Protein AF-A0A4Y8C148-F1 (afdb_monomer_lite)

Radius of gyration: 12.59 Å; chains: 1; bounding box: 34×19×35 Å

Sequence (72 aa):
EDEVKKGVSIIILSDKGVDEKNAYIPALLAVSGVHNHLVRKNLRTHTSLIIESGEPREIHHFACLLGYGATV

Structure (mmCIF, N/CA/C/O backbone):
data_AF-A0A4Y8C148-F1
#
_entry.id   AF-A0A4Y8C148-F1
#
loop_
_atom_site.group_PDB
_atom_site.id
_atom_site.type_symbol
_atom_site.label_atom_id
_atom_site.label_alt_id
_atom_site.label_comp_id
_atom_site.label_asym_id
_atom_site.label_entity_id
_atom_site.label_seq_id
_atom_site.pdbx_PDB_ins_code
_atom_site.Cartn_x
_atom_site.Cartn_y
_atom_site.Cartn_z
_atom_site.occupancy
_atom_site.B_iso_or_equiv
_atom_site.auth_seq_id
_atom_site.auth_comp_id
_atom_site.auth_asym_id
_atom_site.auth_atom_id
_atom_site.pdbx_PDB_model_num
ATOM 1 N N . GLU A 1 1 ? -13.420 5.418 -0.145 1.00 91.44 1 GLU A N 1
ATOM 2 C CA . GLU A 1 1 ? -14.174 5.822 1.067 1.00 91.44 1 GLU A CA 1
ATOM 3 C C . GLU A 1 1 ? -15.448 5.001 1.197 1.00 91.44 1 GLU A C 1
ATOM 5 O O . GLU A 1 1 ? -15.616 4.338 2.212 1.00 91.44 1 GLU A O 1
ATOM 10 N N . ASP A 1 2 ? -16.289 4.991 0.163 1.00 94.44 2 ASP A N 1
ATOM 11 C CA . ASP A 1 2 ? -17.568 4.269 0.171 1.00 94.44 2 ASP A CA 1
ATOM 12 C C . ASP A 1 2 ? -17.413 2.776 0.470 1.00 94.44 2 ASP A C 1
ATOM 14 O O . ASP A 1 2 ? -18.136 2.243 1.303 1.00 94.44 2 ASP A O 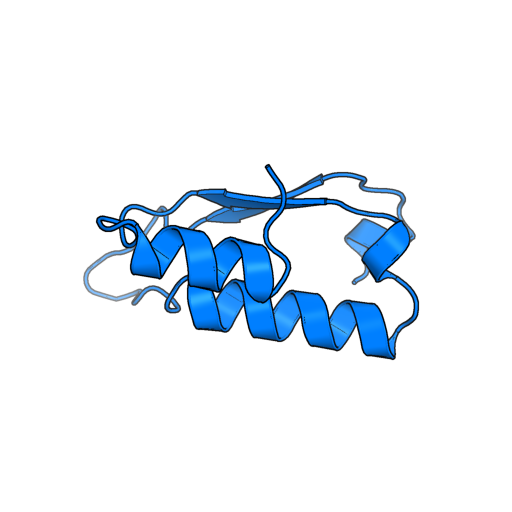1
ATOM 18 N N . GLU A 1 3 ? -16.406 2.121 -0.109 1.00 94.56 3 GLU A N 1
ATOM 19 C CA . GLU A 1 3 ? -16.116 0.710 0.178 1.00 94.56 3 GLU A CA 1
ATOM 20 C C . GLU A 1 3 ? -15.728 0.464 1.646 1.00 94.56 3 GLU A C 1
ATOM 22 O O . GLU A 1 3 ? -16.193 -0.494 2.258 1.00 94.56 3 GLU A O 1
ATOM 27 N N . VAL A 1 4 ? -14.973 1.375 2.270 1.00 94.56 4 VAL A N 1
ATOM 28 C CA . VAL A 1 4 ? -14.638 1.270 3.704 1.00 94.56 4 VAL A CA 1
ATOM 29 C C . VAL A 1 4 ? -15.897 1.412 4.557 1.00 94.56 4 VAL A C 1
ATOM 31 O O . VAL A 1 4 ? -16.088 0.667 5.513 1.00 94.56 4 VAL A O 1
ATOM 34 N N . LYS A 1 5 ? -16.802 2.328 4.186 1.00 94.19 5 LYS A N 1
ATOM 35 C CA . LYS A 1 5 ? -18.096 2.507 4.868 1.00 94.19 5 LYS A CA 1
ATOM 36 C C . LYS A 1 5 ? -19.013 1.289 4.725 1.00 94.19 5 LYS A C 1
ATOM 38 O O . LYS A 1 5 ? -19.813 1.038 5.619 1.00 94.19 5 LYS A O 1
ATOM 43 N N . LYS A 1 6 ? -18.882 0.522 3.638 1.00 95.50 6 LYS A N 1
ATOM 44 C CA . LYS A 1 6 ? -19.568 -0.767 3.444 1.00 95.50 6 LYS A CA 1
ATOM 45 C C . LYS A 1 6 ? -18.948 -1.915 4.256 1.00 95.50 6 LYS A C 1
ATOM 47 O O . LYS A 1 6 ? -19.486 -3.016 4.233 1.00 95.50 6 LYS A O 1
ATOM 52 N N . GLY A 1 7 ? -17.850 -1.673 4.977 1.00 93.88 7 GLY A N 1
ATOM 53 C CA . GLY A 1 7 ? -17.184 -2.670 5.816 1.00 93.88 7 GLY A CA 1
ATOM 54 C C . GLY A 1 7 ? -16.090 -3.469 5.106 1.00 93.88 7 GLY A C 1
ATOM 55 O O . GLY A 1 7 ? -15.684 -4.511 5.616 1.00 93.88 7 GLY A O 1
ATOM 56 N N . VAL A 1 8 ? -15.598 -3.009 3.949 1.00 96.12 8 VAL A N 1
ATOM 57 C CA . VAL A 1 8 ? -14.432 -3.628 3.304 1.00 96.12 8 VAL A CA 1
ATOM 58 C C . VAL A 1 8 ? -13.202 -3.431 4.190 1.00 96.12 8 VAL A C 1
ATOM 60 O O . VAL A 1 8 ? -12.812 -2.303 4.488 1.00 96.12 8 VAL A O 1
ATOM 63 N N . SER A 1 9 ? -12.594 -4.545 4.595 1.00 93.81 9 SER A N 1
ATOM 64 C CA . SER A 1 9 ? -11.449 -4.583 5.510 1.00 93.81 9 SER A CA 1
ATOM 65 C C . SER A 1 9 ? -10.090 -4.558 4.808 1.00 93.81 9 SER A C 1
ATOM 67 O O . SER A 1 9 ? -9.070 -4.335 5.459 1.00 93.81 9 SER A O 1
ATOM 69 N N . ILE A 1 10 ? -10.047 -4.795 3.494 1.00 95.75 10 ILE A N 1
ATOM 70 C CA . ILE A 1 10 ? -8.813 -4.828 2.706 1.00 95.75 10 ILE A CA 1
ATOM 71 C C . ILE A 1 10 ? -9.030 -4.046 1.418 1.00 95.75 10 ILE A C 1
ATOM 73 O O . ILE A 1 10 ? -9.910 -4.369 0.623 1.00 95.75 10 ILE A O 1
ATOM 77 N N . ILE A 1 11 ? -8.183 -3.048 1.191 1.00 95.94 11 ILE A N 1
ATOM 78 C CA . ILE A 1 11 ? -8.101 -2.324 -0.074 1.00 95.94 11 ILE A CA 1
ATOM 79 C C . ILE A 1 11 ? -6.757 -2.646 -0.710 1.00 95.94 11 ILE A C 1
ATOM 81 O O . ILE A 1 11 ? -5.711 -2.461 -0.087 1.00 95.94 11 ILE A O 1
ATOM 85 N N . ILE A 1 12 ? -6.802 -3.095 -1.961 1.00 96.00 12 ILE A N 1
ATOM 86 C CA . ILE A 1 12 ? -5.618 -3.341 -2.779 1.00 96.00 12 ILE A CA 1
ATOM 87 C C . ILE A 1 12 ? -5.476 -2.173 -3.750 1.00 96.00 12 ILE A C 1
ATOM 89 O O . ILE A 1 12 ? -6.375 -1.904 -4.546 1.00 96.00 12 ILE A O 1
ATOM 93 N N . LEU A 1 13 ? -4.353 -1.470 -3.665 1.00 95.19 13 LEU A N 1
ATOM 94 C CA . LEU A 1 13 ? -3.946 -0.468 -4.638 1.00 95.19 13 LEU A CA 1
ATOM 95 C C . LEU A 1 13 ? -3.003 -1.154 -5.625 1.00 95.19 13 LEU A C 1
ATOM 97 O O . LEU A 1 13 ? -1.924 -1.599 -5.234 1.00 95.19 13 LEU A O 1
ATOM 101 N N . SER A 1 14 ? -3.447 -1.277 -6.873 1.00 94.75 14 SER A N 1
ATOM 102 C CA . SER A 1 14 ? -2.741 -2.011 -7.922 1.00 94.75 14 SER A CA 1
ATOM 103 C C . SER A 1 14 ? -2.370 -1.085 -9.072 1.00 94.75 14 SER A C 1
ATOM 105 O O . SER A 1 14 ? -3.196 -0.275 -9.496 1.00 94.75 14 SER A O 1
ATOM 107 N N . ASP A 1 15 ? -1.146 -1.217 -9.577 1.00 92.88 15 ASP A N 1
ATOM 108 C CA . ASP A 1 15 ? -0.684 -0.570 -10.812 1.00 92.88 15 ASP A CA 1
ATOM 109 C C . ASP A 1 15 ? -0.814 -1.485 -12.045 1.00 92.88 15 ASP A C 1
ATOM 111 O O . ASP A 1 15 ? -0.300 -1.179 -13.122 1.00 92.88 15 ASP A O 1
ATOM 115 N N . LYS A 1 16 ? -1.528 -2.611 -11.926 1.00 90.88 16 LYS A N 1
ATOM 116 C CA . LYS A 1 16 ? -1.856 -3.456 -13.078 1.00 90.88 16 LYS A CA 1
ATOM 117 C C . LYS A 1 16 ? -2.711 -2.694 -14.093 1.00 90.88 16 LYS A C 1
ATOM 119 O O . LYS A 1 16 ? -3.637 -1.974 -13.732 1.00 90.88 16 LYS A O 1
ATOM 124 N N . GLY A 1 17 ? -2.450 -2.935 -15.378 1.00 88.00 17 GLY A N 1
ATOM 125 C CA . GLY A 1 17 ? -3.196 -2.319 -16.483 1.00 88.00 17 GLY A CA 1
ATOM 126 C C . GLY A 1 17 ? -2.563 -1.046 -17.049 1.00 88.00 17 GLY A C 1
ATOM 127 O O . GLY A 1 17 ? -3.199 -0.368 -17.848 1.00 88.00 17 GLY A O 1
ATOM 128 N N . VAL A 1 18 ? -1.322 -0.737 -16.666 1.00 90.50 18 VAL A N 1
ATOM 129 C CA . VAL A 1 18 ? -0.508 0.290 -17.333 1.00 90.50 18 VAL A CA 1
ATOM 130 C C . VAL A 1 18 ? -0.290 -0.081 -18.793 1.00 90.50 18 VAL A C 1
ATOM 132 O O . VAL A 1 18 ? 0.124 -1.198 -19.108 1.00 90.50 18 VAL A O 1
ATOM 135 N N . ASP A 1 19 ? -0.537 0.883 -19.670 1.00 93.06 19 ASP A N 1
ATOM 136 C CA . ASP A 1 19 ? -0.327 0.779 -21.108 1.00 93.06 19 ASP A CA 1
ATOM 137 C C . ASP A 1 19 ? 0.108 2.141 -21.680 1.00 93.06 19 ASP A C 1
ATOM 139 O O . ASP A 1 19 ? 0.366 3.095 -20.945 1.00 93.06 19 ASP A O 1
ATOM 143 N N . GLU A 1 20 ? 0.201 2.253 -23.004 1.00 94.50 20 GLU A N 1
ATOM 144 C CA . GLU A 1 20 ? 0.626 3.486 -23.683 1.00 94.50 20 GLU A CA 1
ATOM 145 C C . GLU A 1 20 ? -0.286 4.698 -23.418 1.00 94.50 20 GLU A C 1
ATOM 147 O O . GLU A 1 20 ? 0.127 5.839 -23.621 1.00 94.50 20 GLU A O 1
ATOM 152 N N . LYS A 1 21 ? -1.532 4.470 -22.991 1.00 96.12 21 LYS A N 1
ATOM 153 C CA . LYS A 1 21 ? -2.538 5.511 -22.747 1.00 96.12 21 LYS A CA 1
ATOM 154 C C . LYS A 1 21 ? -2.781 5.753 -21.259 1.00 96.12 21 LYS A C 1
ATOM 156 O O . LYS A 1 21 ? -3.285 6.816 -20.902 1.00 96.12 21 LYS A O 1
ATOM 161 N N . ASN A 1 22 ? -2.424 4.796 -20.407 1.00 93.06 22 ASN A N 1
ATOM 162 C CA . ASN A 1 22 ? -2.688 4.808 -18.977 1.00 93.06 22 ASN A CA 1
ATOM 163 C C . ASN A 1 22 ? -1.374 4.732 -18.197 1.00 93.06 22 ASN A C 1
ATOM 165 O O . ASN A 1 22 ? -0.793 3.662 -18.019 1.00 93.06 22 ASN A O 1
ATOM 169 N N . ALA A 1 23 ? -0.923 5.881 -17.695 1.00 92.69 23 ALA A N 1
ATOM 170 C CA . ALA A 1 23 ? 0.198 5.938 -16.765 1.00 92.69 23 ALA A CA 1
ATOM 171 C C . ALA A 1 23 ? -0.220 5.433 -15.374 1.00 92.69 23 ALA A C 1
ATOM 173 O O . ALA A 1 23 ? -1.349 5.663 -14.934 1.00 92.69 23 ALA A O 1
ATOM 174 N N . TYR A 1 24 ? 0.706 4.795 -14.655 1.00 92.81 24 TYR A N 1
ATOM 175 C CA . TYR A 1 24 ? 0.484 4.474 -13.246 1.00 92.81 24 TYR A CA 1
ATOM 176 C C . TYR A 1 24 ? 0.646 5.708 -12.360 1.00 92.81 24 TYR A C 1
ATOM 178 O O . TYR A 1 24 ? 1.348 6.667 -12.687 1.00 92.81 24 TYR A O 1
ATOM 186 N N . ILE A 1 25 ? 0.022 5.640 -11.187 1.00 94.88 25 ILE A N 1
ATOM 187 C CA . ILE A 1 25 ? 0.295 6.550 -10.079 1.00 94.88 25 ILE A CA 1
ATOM 188 C C . ILE A 1 25 ? 1.433 5.930 -9.260 1.00 94.88 25 ILE A C 1
ATOM 190 O O . ILE A 1 25 ? 1.292 4.769 -8.872 1.00 94.88 25 ILE A O 1
ATOM 194 N N . PRO A 1 26 ? 2.515 6.670 -8.945 1.00 95.50 26 PRO A N 1
ATOM 195 C CA . PRO A 1 26 ? 3.584 6.158 -8.094 1.00 95.50 26 PRO A CA 1
ATOM 196 C C . PRO A 1 26 ? 3.042 5.568 -6.790 1.00 95.50 26 PRO A C 1
ATOM 198 O O . PRO A 1 26 ? 2.241 6.210 -6.098 1.00 95.50 26 PRO A O 1
ATOM 201 N N . ALA A 1 27 ? 3.479 4.362 -6.435 1.00 95.56 27 ALA A N 1
ATOM 202 C CA . ALA A 1 27 ? 2.907 3.578 -5.343 1.00 95.56 27 ALA A CA 1
ATOM 203 C C . ALA A 1 27 ? 2.942 4.341 -4.011 1.00 95.56 27 ALA A C 1
ATOM 205 O O . ALA A 1 27 ? 1.955 4.373 -3.273 1.00 95.56 27 ALA A O 1
ATOM 206 N N . LEU A 1 28 ? 4.050 5.037 -3.731 1.00 96.81 28 LEU A N 1
ATOM 207 C CA . LEU A 1 28 ? 4.187 5.845 -2.520 1.00 96.81 28 LEU A CA 1
ATOM 208 C C . LEU A 1 28 ? 3.167 6.990 -2.477 1.00 96.81 28 LEU A C 1
ATOM 210 O O . LEU A 1 28 ? 2.584 7.251 -1.424 1.00 96.81 28 LEU A O 1
ATOM 214 N N . LEU A 1 29 ? 2.913 7.645 -3.612 1.00 97.19 29 LEU A N 1
ATOM 215 C CA . LEU A 1 29 ? 1.923 8.716 -3.715 1.00 97.19 29 LEU A CA 1
ATOM 216 C C . LEU A 1 29 ? 0.502 8.173 -3.516 1.00 97.19 29 LEU A C 1
ATOM 218 O O . LEU A 1 29 ? -0.274 8.759 -2.759 1.00 97.19 29 LEU A O 1
ATOM 222 N N . ALA A 1 30 ? 0.183 7.037 -4.141 1.00 96.75 30 ALA A N 1
ATOM 223 C CA . ALA A 1 30 ? -1.115 6.383 -4.011 1.00 96.75 30 ALA A CA 1
ATOM 224 C C . ALA A 1 30 ? -1.410 5.989 -2.551 1.00 96.75 30 ALA A C 1
ATOM 226 O O . ALA A 1 30 ? -2.448 6.380 -2.008 1.00 96.75 30 ALA A O 1
ATOM 227 N N . VAL A 1 31 ? -0.477 5.295 -1.882 1.00 97.00 31 VAL A N 1
ATOM 228 C CA . VAL A 1 31 ? -0.611 4.917 -0.460 1.00 97.00 31 VAL A CA 1
ATOM 229 C C . VAL A 1 31 ? -0.783 6.145 0.411 1.00 97.00 31 VAL A C 1
ATOM 231 O O . VAL A 1 31 ? -1.739 6.217 1.178 1.00 97.00 31 VAL A O 1
ATOM 234 N N . SER A 1 32 ? 0.127 7.112 0.291 1.00 97.50 32 SER A N 1
ATOM 235 C CA . SER A 1 32 ? 0.153 8.285 1.167 1.00 97.50 32 SER A CA 1
ATOM 236 C C . SER A 1 32 ? -1.126 9.104 1.031 1.00 97.50 32 SER A C 1
ATOM 238 O O . SER A 1 32 ? -1.682 9.562 2.030 1.00 97.50 32 SER A O 1
ATOM 240 N N . GLY A 1 33 ? -1.618 9.280 -0.198 1.00 97.62 33 GLY A N 1
ATOM 241 C CA . GLY A 1 33 ? -2.861 9.994 -0.469 1.00 97.62 33 GLY A CA 1
ATOM 242 C C . GLY A 1 33 ? -4.064 9.305 0.171 1.00 97.62 33 GLY A C 1
ATOM 243 O O . GLY A 1 33 ? -4.818 9.939 0.912 1.00 97.62 33 GLY A O 1
ATOM 244 N N . VAL A 1 34 ? -4.211 7.995 -0.050 1.00 96.88 34 VAL A N 1
ATOM 245 C CA . VAL A 1 34 ? -5.327 7.212 0.503 1.00 96.88 34 VAL A CA 1
ATOM 246 C C . VAL A 1 34 ? -5.241 7.127 2.025 1.00 96.88 34 VAL A C 1
ATOM 248 O O . VAL A 1 34 ? -6.238 7.376 2.703 1.00 96.88 34 VAL A O 1
ATOM 251 N N . HIS A 1 35 ? -4.064 6.836 2.580 1.00 97.25 35 HIS A N 1
ATOM 252 C CA . HIS A 1 35 ? -3.838 6.781 4.022 1.00 97.25 35 HIS A CA 1
ATOM 253 C C . HIS A 1 35 ? -4.235 8.102 4.690 1.00 97.25 35 HIS A C 1
ATOM 255 O O . HIS A 1 35 ? -5.095 8.105 5.571 1.00 97.25 35 HIS A O 1
ATOM 261 N N . ASN A 1 36 ? -3.691 9.230 4.221 1.00 97.62 36 ASN A N 1
ATOM 262 C CA . ASN A 1 36 ? -3.985 10.544 4.792 1.00 97.62 36 ASN A CA 1
ATOM 263 C C . ASN A 1 36 ? -5.462 10.931 4.647 1.00 97.62 36 ASN A C 1
ATOM 265 O O . ASN A 1 36 ? -6.042 11.499 5.574 1.00 97.62 36 ASN A O 1
ATOM 269 N N . HIS A 1 37 ? -6.094 10.614 3.512 1.00 97.44 37 HIS A N 1
ATOM 270 C CA . HIS A 1 37 ? -7.527 10.849 3.323 1.00 97.44 37 HIS A CA 1
ATOM 271 C C . HIS A 1 37 ? -8.363 10.054 4.328 1.00 97.44 37 HIS A C 1
ATOM 273 O O . HIS A 1 37 ? -9.225 10.618 5.001 1.00 97.44 37 HIS A O 1
ATOM 279 N N . LEU A 1 38 ? -8.082 8.758 4.489 1.00 96.69 38 LEU A N 1
ATOM 280 C CA . LEU A 1 38 ? -8.804 7.903 5.433 1.00 96.69 38 LEU A CA 1
ATOM 281 C C . LEU A 1 38 ? -8.568 8.315 6.889 1.00 96.69 38 LEU A C 1
ATOM 283 O O . LEU A 1 38 ? -9.503 8.242 7.684 1.00 96.69 38 LEU A O 1
ATOM 287 N N . VAL A 1 39 ? -7.370 8.791 7.245 1.00 96.94 39 VAL A N 1
ATOM 288 C CA . VAL A 1 39 ? -7.087 9.351 8.579 1.00 96.94 39 VAL A CA 1
ATOM 289 C C . VAL A 1 39 ? -7.946 10.588 8.835 1.00 96.94 39 VAL A C 1
ATOM 291 O O . VAL A 1 39 ? -8.645 10.643 9.841 1.00 96.94 39 VAL A O 1
ATOM 294 N N . ARG A 1 40 ? -7.997 11.541 7.893 1.00 97.75 40 ARG A N 1
ATOM 295 C CA . ARG A 1 40 ? -8.840 12.752 8.011 1.00 97.75 40 ARG A CA 1
ATOM 296 C C . ARG A 1 40 ? -10.333 12.443 8.129 1.00 97.75 40 ARG A C 1
ATOM 298 O O . ARG A 1 40 ? -11.093 13.268 8.627 1.00 97.75 40 ARG A O 1
ATOM 305 N N . LYS A 1 41 ? -10.759 11.275 7.648 1.00 96.38 41 LYS A N 1
ATOM 306 C CA . LYS A 1 41 ? -12.142 10.791 7.724 1.00 96.38 41 LYS A CA 1
ATOM 307 C C . LYS A 1 41 ? -12.406 9.858 8.909 1.00 96.38 41 LYS A C 1
ATOM 309 O O . LYS A 1 41 ? -13.535 9.407 9.044 1.00 96.38 41 LYS A O 1
ATOM 314 N N . ASN A 1 42 ? -11.411 9.579 9.757 1.00 96.19 42 ASN A N 1
ATOM 315 C CA . ASN A 1 42 ? -11.483 8.589 10.842 1.00 96.19 42 ASN A CA 1
ATOM 316 C C . ASN A 1 42 ? -11.849 7.171 10.364 1.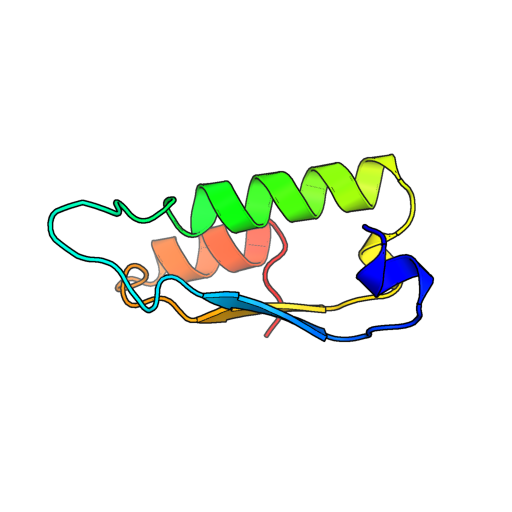00 96.19 42 ASN A C 1
ATOM 318 O O . ASN A 1 42 ? -12.480 6.404 11.080 1.00 96.19 42 ASN A O 1
ATOM 322 N N . LEU A 1 43 ? -11.457 6.819 9.138 1.00 95.88 43 LEU A N 1
ATOM 323 C CA . LEU A 1 43 ? -11.764 5.531 8.511 1.00 95.88 43 LEU A CA 1
ATOM 324 C C . LEU A 1 43 ? -10.548 4.596 8.414 1.00 95.88 43 LEU A C 1
ATOM 326 O O . LEU A 1 43 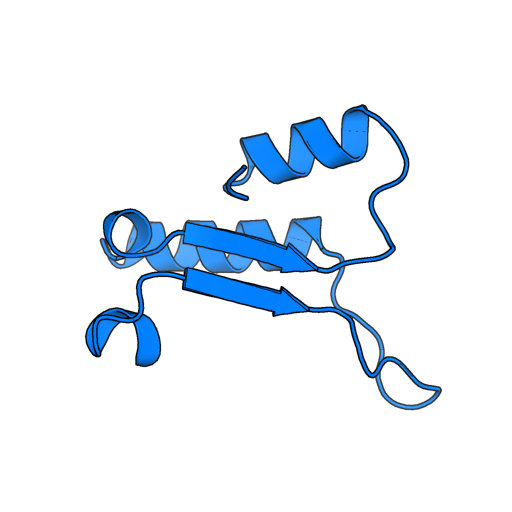? -10.707 3.427 8.072 1.00 95.88 43 LEU A O 1
ATOM 330 N N . ARG A 1 44 ? -9.323 5.067 8.702 1.00 95.06 44 ARG A N 1
ATOM 331 C CA . ARG A 1 44 ? -8.093 4.278 8.475 1.00 95.06 44 ARG A CA 1
ATOM 332 C C . ARG A 1 44 ? -7.994 3.019 9.341 1.00 95.06 44 ARG A C 1
ATOM 334 O O . ARG A 1 44 ? -7.365 2.059 8.911 1.00 95.06 44 ARG A O 1
ATOM 341 N N . THR A 1 45 ? -8.605 3.001 10.521 1.00 94.44 45 THR A N 1
ATOM 342 C CA . THR A 1 45 ? -8.613 1.844 11.436 1.00 94.44 45 THR A CA 1
ATOM 343 C C . THR A 1 45 ? -9.491 0.690 10.950 1.00 94.44 45 THR A C 1
ATOM 345 O O . THR A 1 45 ? -9.355 -0.420 11.450 1.00 94.44 45 THR A O 1
ATOM 348 N N . HIS A 1 46 ? -10.376 0.934 9.982 1.00 94.75 46 HIS A N 1
ATOM 349 C CA . HIS A 1 46 ? -11.346 -0.052 9.506 1.00 94.75 46 HIS A CA 1
ATOM 350 C C . HIS A 1 46 ? -10.845 -0.900 8.332 1.00 94.75 46 HIS A C 1
ATOM 352 O O . HIS A 1 46 ? -11.495 -1.878 7.978 1.00 94.75 46 HIS A O 1
ATOM 358 N N . THR A 1 47 ? -9.713 -0.539 7.719 1.00 95.75 47 THR A N 1
ATOM 359 C CA . THR A 1 47 ? -9.188 -1.234 6.539 1.00 95.75 47 THR A CA 1
ATOM 360 C C . THR A 1 47 ? -7.667 -1.284 6.531 1.00 95.75 47 THR A C 1
ATOM 362 O O . THR A 1 47 ? -6.998 -0.327 6.924 1.00 95.75 47 THR A O 1
ATOM 365 N N . SER A 1 48 ? -7.117 -2.368 5.998 1.00 96.00 48 SER A N 1
ATOM 366 C CA . SER A 1 48 ? -5.713 -2.485 5.603 1.00 96.00 48 SER A CA 1
ATOM 367 C C . SER A 1 48 ? -5.518 -1.968 4.178 1.00 96.00 48 SER A C 1
ATOM 369 O O . SER A 1 48 ? -6.431 -2.058 3.352 1.00 96.00 48 SER A O 1
ATOM 371 N N . LEU A 1 49 ? -4.336 -1.413 3.899 1.00 96.75 49 LEU A N 1
ATOM 372 C CA . LEU A 1 49 ? -3.942 -0.955 2.564 1.00 96.75 49 LEU A CA 1
ATOM 373 C C . LEU A 1 49 ? -2.804 -1.842 2.061 1.00 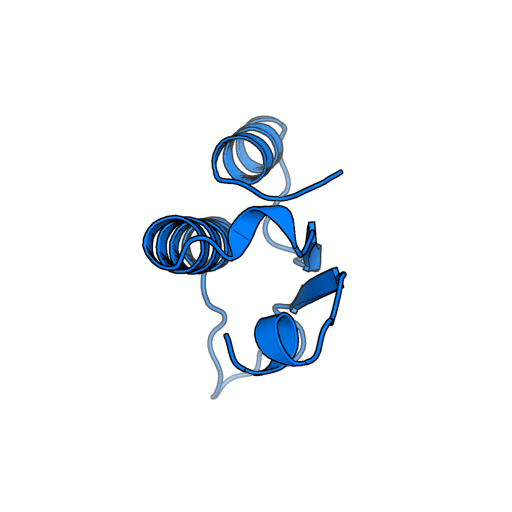96.75 49 LEU A C 1
ATOM 375 O O . LEU A 1 49 ? -1.703 -1.785 2.607 1.00 96.75 49 LEU A O 1
ATOM 379 N N . ILE A 1 50 ? -3.075 -2.647 1.038 1.00 96.50 50 ILE A N 1
ATOM 380 C CA . ILE A 1 50 ? -2.091 -3.516 0.387 1.00 96.50 50 ILE A CA 1
ATOM 381 C C . ILE A 1 50 ? -1.678 -2.873 -0.932 1.00 96.50 50 ILE A C 1
ATOM 383 O O . ILE A 1 50 ? -2.521 -2.350 -1.663 1.00 96.50 50 ILE A O 1
ATOM 387 N N . ILE A 1 51 ? -0.383 -2.924 -1.234 1.00 95.62 51 ILE A N 1
ATOM 388 C CA . ILE A 1 51 ? 0.162 -2.472 -2.511 1.00 95.62 51 ILE A CA 1
ATOM 389 C C . ILE A 1 51 ? 0.505 -3.671 -3.372 1.00 95.62 51 ILE A C 1
ATOM 391 O O . ILE A 1 51 ? 1.271 -4.541 -2.967 1.00 95.62 51 ILE A O 1
ATOM 395 N N . GLU A 1 52 ? -0.034 -3.671 -4.581 1.00 95.19 52 GLU A N 1
ATOM 396 C CA . GLU A 1 52 ? 0.358 -4.561 -5.659 1.00 95.19 52 GLU A CA 1
ATOM 397 C C . GLU A 1 52 ? 1.041 -3.709 -6.733 1.00 95.19 52 GLU A C 1
ATOM 399 O O . GLU A 1 52 ? 0.378 -3.067 -7.542 1.00 95.19 52 GLU A O 1
ATOM 404 N N . SER A 1 53 ? 2.372 -3.637 -6.688 1.00 93.94 53 SER A N 1
ATOM 405 C CA . SER A 1 53 ? 3.147 -2.809 -7.612 1.00 93.94 53 SER A CA 1
ATOM 406 C C . SER A 1 53 ? 4.507 -3.413 -7.925 1.00 93.94 53 SER A C 1
ATOM 408 O O . SER A 1 53 ? 5.136 -4.033 -7.065 1.00 93.94 53 SER A O 1
ATOM 410 N N . GLY A 1 54 ? 4.969 -3.204 -9.161 1.00 92.25 54 GLY A N 1
ATOM 411 C CA . GLY A 1 54 ? 6.325 -3.546 -9.609 1.00 92.25 54 GLY A CA 1
ATOM 412 C C . GLY A 1 54 ? 7.370 -2.442 -9.383 1.00 92.25 54 GLY A C 1
ATOM 413 O O . GLY A 1 54 ? 8.535 -2.612 -9.757 1.00 92.25 54 GLY A O 1
ATOM 414 N N . GLU A 1 55 ? 6.968 -1.300 -8.823 1.00 93.31 55 GLU A N 1
ATOM 415 C CA . GLU A 1 55 ? 7.835 -0.152 -8.530 1.00 93.31 55 GLU A CA 1
ATOM 416 C C . GLU A 1 55 ? 8.824 -0.401 -7.369 1.00 93.31 55 GLU A C 1
ATOM 418 O O . GLU A 1 55 ? 10.005 -0.078 -7.531 1.00 93.31 55 GLU A O 1
ATOM 423 N N . PRO A 1 56 ? 8.427 -0.992 -6.218 1.00 94.38 56 PRO A N 1
ATOM 424 C CA . PRO A 1 56 ? 9.305 -1.102 -5.053 1.00 94.38 56 PRO A CA 1
ATOM 425 C C . PRO A 1 56 ? 10.373 -2.182 -5.257 1.00 94.38 56 PRO A C 1
ATOM 427 O O . PRO A 1 56 ? 10.070 -3.369 -5.352 1.00 94.38 56 PRO A O 1
ATOM 430 N N . ARG A 1 57 ? 11.644 -1.770 -5.316 1.00 95.56 57 ARG A N 1
ATOM 431 C CA . ARG A 1 57 ? 12.779 -2.674 -5.618 1.00 95.56 57 ARG A CA 1
ATOM 432 C C . ARG A 1 57 ? 13.869 -2.720 -4.558 1.00 95.56 57 ARG A C 1
ATOM 434 O O . ARG A 1 57 ? 14.699 -3.619 -4.568 1.00 95.56 57 ARG A O 1
ATOM 441 N N . GLU A 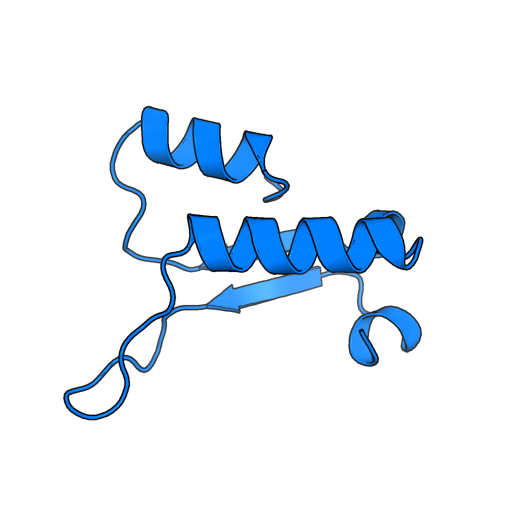1 58 ? 13.872 -1.756 -3.647 1.00 97.25 58 GLU A N 1
ATOM 442 C CA . GLU A 1 58 ? 14.955 -1.558 -2.684 1.00 97.25 58 GLU A CA 1
ATOM 443 C C . GLU A 1 58 ? 14.377 -1.364 -1.294 1.00 97.25 58 GLU A C 1
ATOM 445 O O . GLU A 1 58 ? 13.228 -0.944 -1.145 1.00 97.25 58 GLU A O 1
ATOM 450 N N . ILE A 1 59 ? 15.191 -1.620 -0.271 1.00 97.94 59 ILE A N 1
ATOM 451 C CA . ILE A 1 59 ? 14.750 -1.567 1.124 1.00 97.94 59 ILE A CA 1
ATOM 452 C C . ILE A 1 59 ? 14.164 -0.201 1.498 1.00 97.94 59 ILE A C 1
ATOM 454 O O . ILE A 1 59 ? 13.201 -0.135 2.257 1.00 97.94 59 ILE A O 1
ATOM 458 N N . HIS A 1 60 ? 14.684 0.881 0.907 1.00 97.94 60 HIS A N 1
ATOM 459 C CA . HIS A 1 60 ? 14.165 2.228 1.110 1.00 97.94 60 HIS A CA 1
ATOM 460 C C . HIS A 1 60 ? 12.727 2.371 0.596 1.00 97.94 60 HIS A C 1
ATOM 462 O O . HIS A 1 60 ? 11.883 2.915 1.303 1.00 97.94 60 HIS A O 1
ATOM 468 N N . HIS A 1 61 ? 12.413 1.812 -0.577 1.00 97.31 61 HIS A N 1
ATOM 469 C CA . HIS A 1 61 ? 11.060 1.839 -1.134 1.00 97.31 61 HIS A CA 1
ATOM 470 C C . HIS A 1 61 ? 10.058 1.148 -0.204 1.00 97.31 61 HIS A C 1
ATOM 472 O O . HIS A 1 61 ? 9.009 1.713 0.105 1.00 97.31 61 HIS A O 1
ATOM 478 N N . PHE A 1 62 ? 10.402 -0.042 0.300 1.00 96.44 62 PHE A N 1
ATOM 479 C CA . PHE A 1 62 ? 9.553 -0.765 1.249 1.00 96.44 62 PHE A CA 1
ATOM 480 C C . PHE A 1 62 ? 9.403 -0.008 2.572 1.00 96.44 62 PHE A C 1
ATOM 482 O O . PHE A 1 62 ? 8.285 0.145 3.061 1.00 96.44 62 PHE A O 1
ATOM 489 N N . ALA A 1 63 ? 10.501 0.518 3.124 1.00 97.50 63 ALA A N 1
ATOM 490 C CA . ALA A 1 63 ? 10.471 1.301 4.357 1.00 97.50 63 ALA A CA 1
ATOM 491 C 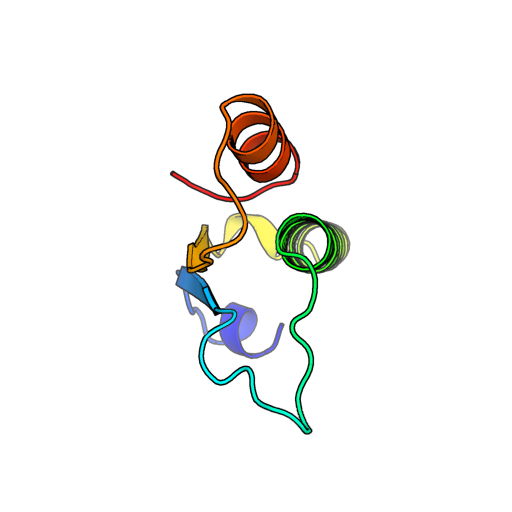C . ALA A 1 63 ? 9.566 2.536 4.225 1.00 97.50 63 ALA A C 1
ATOM 493 O O . ALA A 1 63 ? 8.748 2.796 5.108 1.00 97.50 63 ALA A O 1
ATOM 494 N N . CYS A 1 64 ? 9.657 3.261 3.106 1.00 97.38 64 CYS A N 1
ATOM 495 C CA . CYS A 1 64 ? 8.780 4.389 2.812 1.00 97.38 64 CYS A CA 1
ATOM 496 C C . CYS A 1 64 ? 7.315 3.957 2.707 1.00 97.38 64 CYS A C 1
ATOM 498 O O . CYS A 1 64 ? 6.465 4.555 3.358 1.00 97.38 64 CYS A O 1
ATOM 500 N N . LEU A 1 65 ? 6.997 2.910 1.944 1.00 97.31 65 LEU A N 1
ATOM 501 C CA . LEU A 1 65 ? 5.611 2.456 1.786 1.00 97.31 65 LEU A CA 1
ATOM 502 C C . LEU A 1 65 ? 4.975 2.064 3.122 1.00 97.31 65 LEU A C 1
ATOM 504 O O . LEU A 1 65 ? 3.860 2.496 3.419 1.00 97.31 65 LEU A O 1
ATOM 508 N N . LEU A 1 66 ? 5.697 1.300 3.943 1.00 96.44 66 LEU A N 1
ATOM 509 C CA . LEU A 1 66 ? 5.242 0.910 5.278 1.00 96.44 66 LEU A CA 1
ATOM 510 C C . LEU A 1 66 ? 5.072 2.130 6.192 1.00 96.44 66 LEU A C 1
ATOM 512 O O . LEU A 1 66 ? 4.038 2.272 6.842 1.00 96.44 66 LEU A O 1
ATOM 516 N N . GLY A 1 67 ? 6.039 3.052 6.190 1.00 96.44 67 GLY A N 1
ATOM 517 C CA . GLY A 1 67 ? 5.986 4.277 6.993 1.00 96.44 67 GLY A CA 1
ATOM 518 C C . GLY A 1 67 ? 4.835 5.216 6.621 1.00 96.44 67 GLY A C 1
ATOM 519 O O . GLY A 1 67 ? 4.292 5.894 7.489 1.00 96.44 67 GLY A O 1
ATOM 520 N N . TYR A 1 68 ? 4.423 5.227 5.351 1.00 96.94 68 TYR A N 1
ATOM 521 C CA . TYR A 1 68 ? 3.317 6.051 4.853 1.00 96.94 68 TYR A CA 1
ATOM 522 C C . TYR A 1 68 ? 1.953 5.342 4.862 1.00 96.94 68 TYR A C 1
ATOM 524 O O . TYR A 1 68 ? 0.955 5.917 4.422 1.00 96.94 68 TYR A O 1
ATOM 532 N N . GLY A 1 69 ? 1.879 4.124 5.410 1.00 94.75 69 GLY A N 1
ATOM 533 C CA . GLY A 1 69 ? 0.614 3.481 5.760 1.00 94.75 69 GLY A CA 1
ATOM 534 C C . GLY A 1 69 ? 0.220 2.263 4.929 1.00 94.75 69 GLY A C 1
ATOM 535 O O . GLY A 1 69 ? -0.928 1.819 5.067 1.00 94.75 69 GLY A O 1
ATOM 536 N N . ALA A 1 70 ? 1.122 1.711 4.110 1.00 96.50 70 ALA A N 1
ATOM 537 C CA . ALA A 1 70 ? 0.967 0.361 3.570 1.00 96.50 70 ALA A CA 1
ATOM 538 C C . ALA A 1 70 ? 1.047 -0.667 4.710 1.00 96.50 70 ALA A C 1
ATOM 540 O O . ALA A 1 70 ? 1.696 -0.440 5.729 1.00 96.50 70 ALA A O 1
ATOM 541 N N . THR A 1 71 ? 0.332 -1.777 4.570 1.00 94.19 71 THR A N 1
ATOM 542 C CA . THR A 1 71 ? 0.223 -2.827 5.593 1.00 94.19 71 THR A CA 1
ATOM 543 C C . THR A 1 71 ? 0.942 -4.091 5.125 1.00 94.19 71 THR A C 1
ATOM 545 O O . THR A 1 71 ? 0.897 -4.400 3.934 1.00 94.19 71 THR A O 1
ATOM 548 N N . VAL A 1 72 ? 1.627 -4.763 6.061 1.00 79.19 72 VAL A N 1
ATOM 549 C CA . VAL A 1 72 ? 2.312 -6.056 5.857 1.00 79.19 72 VAL A CA 1
ATOM 550 C C . VAL A 1 72 ? 1.350 -7.233 5.847 1.00 79.19 72 VAL A C 1
ATOM 552 O O . VAL A 1 72 ? 0.306 -7.141 6.534 1.00 79.19 72 VAL A O 1
#

Secondary structure (DSSP, 8-state):
-HHHHTT--EEEEE-TT--SS-PPPPHHHHHHHHHHHHHHTT-GGG-EEEEE-S---SHHHHHHHHHTT---

pLDDT: mean 95.16, std 2.7, range [79.19, 97.94]

Foldseek 3Di:
DVCLVVQEAEDEDEQPPDDPVDDGDPLLCVLLVVCVVCVVVVRLVRYAYAYHDPPDDDPVSVVSSVVSGHDD